Protein AF-A0A6L6IH19-F1 (afdb_monomer_lite)

Sequence (64 aa):
MKKYPKIGGVLKKTKNTSAKCKCGAVAKYKTTVQVNIFRGDDEVFWACAEHKNNCDFLINGAAQ

pLDDT: mean 70.86, std 10.51, range [38.31, 83.62]

Organism: NCBI:txid2899544

Structure (mmCIF, N/CA/C/O backbone):
data_AF-A0A6L6IH19-F1
#
_entry.id   AF-A0A6L6IH19-F1
#
loop_
_atom_site.group_PDB
_atom_site.id
_atom_site.type_symbol
_atom_site.label_atom_id
_atom_site.label_alt_id
_atom_site.label_comp_id
_atom_site.label_asym_id
_atom_site.label_entity_id
_atom_site.label_seq_id
_atom_site.pdbx_PDB_ins_code
_atom_site.Cartn_x
_atom_site.Cartn_y
_atom_site.Cartn_z
_atom_site.occupancy
_atom_site.B_iso_or_equiv
_atom_site.auth_seq_id
_atom_site.auth_comp_id
_atom_site.auth_asym_id
_atom_site.auth_atom_id
_atom_site.pdbx_PDB_model_num
ATOM 1 N N . MET A 1 1 ? 16.564 -12.409 -10.597 1.00 46.31 1 MET A N 1
ATOM 2 C CA . MET A 1 1 ? 16.417 -10.951 -10.810 1.00 46.31 1 MET A CA 1
ATOM 3 C C . MET A 1 1 ? 15.050 -10.537 -10.281 1.00 46.31 1 MET A C 1
ATOM 5 O O . MET A 1 1 ? 14.053 -10.951 -10.859 1.00 46.31 1 MET A O 1
ATOM 9 N N . LYS A 1 2 ? 14.968 -9.842 -9.136 1.00 54.97 2 LYS A N 1
ATOM 10 C CA . LYS A 1 2 ? 13.670 -9.394 -8.601 1.00 54.97 2 LYS A CA 1
ATOM 11 C C . LYS A 1 2 ? 13.168 -8.253 -9.486 1.00 54.97 2 LYS A C 1
ATOM 13 O O . LYS A 1 2 ? 13.657 -7.135 -9.372 1.00 54.97 2 LYS A O 1
ATOM 18 N N . LYS A 1 3 ? 12.269 -8.597 -10.416 1.00 60.91 3 LYS A N 1
ATOM 19 C CA . LYS A 1 3 ? 11.545 -7.660 -11.276 1.00 60.91 3 LYS A CA 1
ATOM 20 C C . LYS A 1 3 ? 10.857 -6.642 -10.374 1.00 60.91 3 LYS A C 1
ATOM 22 O O . LYS A 1 3 ? 9.995 -6.997 -9.576 1.00 60.91 3 LYS A O 1
ATOM 27 N N . TYR A 1 4 ? 11.312 -5.402 -10.470 1.00 61.53 4 TYR A N 1
ATOM 28 C CA . TYR A 1 4 ? 10.549 -4.243 -10.044 1.00 61.53 4 TYR A CA 1
ATOM 29 C C . TYR A 1 4 ? 9.209 -4.279 -10.794 1.00 61.53 4 TYR A C 1
ATOM 31 O O . TYR A 1 4 ? 9.182 -4.748 -11.937 1.00 61.53 4 TYR A O 1
ATOM 39 N N . PRO A 1 5 ? 8.101 -3.868 -10.170 1.00 65.88 5 PRO A N 1
ATOM 40 C CA . PRO A 1 5 ? 8.001 -3.041 -8.967 1.00 65.88 5 PRO A CA 1
ATOM 41 C C . PRO A 1 5 ? 7.981 -3.825 -7.643 1.00 65.88 5 PRO A C 1
ATOM 43 O O . PRO A 1 5 ? 7.382 -4.895 -7.534 1.00 65.88 5 PRO A O 1
ATOM 46 N N . LYS A 1 6 ? 8.606 -3.269 -6.596 1.00 74.50 6 LYS A N 1
ATOM 47 C CA . LYS A 1 6 ? 8.606 -3.850 -5.239 1.00 74.50 6 LYS A CA 1
ATOM 48 C C . LYS A 1 6 ? 8.189 -2.821 -4.196 1.00 74.50 6 LYS A C 1
ATOM 50 O O . LYS A 1 6 ? 8.454 -1.633 -4.344 1.00 74.50 6 LYS A O 1
ATOM 55 N N . ILE A 1 7 ? 7.615 -3.283 -3.091 1.00 77.19 7 ILE A N 1
ATOM 56 C CA . ILE A 1 7 ? 7.358 -2.416 -1.939 1.00 77.19 7 ILE A CA 1
ATOM 57 C C . ILE A 1 7 ? 8.696 -2.118 -1.259 1.00 77.19 7 ILE A C 1
ATOM 59 O O . ILE A 1 7 ? 9.367 -3.026 -0.769 1.00 77.19 7 ILE A O 1
ATOM 63 N N . GLY A 1 8 ? 9.093 -0.847 -1.275 1.00 73.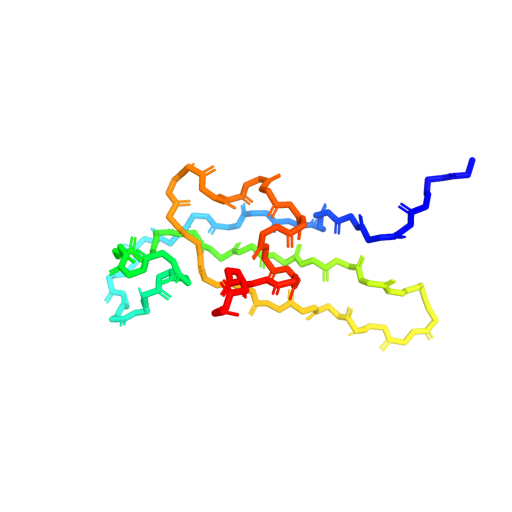00 8 GLY A N 1
ATOM 64 C CA . GLY A 1 8 ? 10.306 -0.354 -0.624 1.00 73.00 8 GLY A CA 1
ATOM 65 C C . GLY A 1 8 ? 10.129 -0.158 0.876 1.00 73.00 8 GLY A C 1
ATOM 66 O O . GLY A 1 8 ? 11.071 -0.357 1.635 1.00 73.00 8 GLY A O 1
ATOM 67 N N . GLY A 1 9 ? 8.918 0.183 1.323 1.00 77.88 9 GLY A N 1
ATOM 68 C CA . GLY A 1 9 ? 8.635 0.326 2.747 1.00 77.88 9 GLY A CA 1
ATOM 69 C C . GLY A 1 9 ? 7.172 0.615 3.045 1.00 77.88 9 GLY A C 1
ATOM 70 O O . GLY A 1 9 ? 6.480 1.263 2.264 1.00 77.88 9 GLY A O 1
ATOM 71 N N . VAL A 1 10 ? 6.705 0.141 4.199 1.00 80.94 10 VAL A N 1
ATOM 72 C CA . VAL A 1 10 ? 5.362 0.427 4.710 1.00 80.94 10 VAL A CA 1
ATOM 73 C C . VAL A 1 10 ? 5.506 1.139 6.045 1.00 80.94 10 VAL A C 1
ATOM 75 O O . VAL A 1 10 ? 5.884 0.535 7.046 1.00 80.94 10 VAL A O 1
ATOM 78 N N . LEU A 1 11 ? 5.192 2.431 6.074 1.00 79.50 11 LEU A N 1
ATOM 79 C CA . LEU A 1 11 ? 5.143 3.214 7.301 1.00 79.50 11 LEU A CA 1
ATOM 80 C C . LEU A 1 11 ? 3.708 3.272 7.821 1.00 79.50 11 LEU A C 1
ATOM 82 O O . LEU A 1 11 ? 2.804 3.771 7.150 1.00 79.50 11 LEU A O 1
ATOM 86 N N . LYS A 1 12 ? 3.488 2.813 9.053 1.00 76.94 12 LYS A N 1
ATOM 87 C CA . LYS A 1 12 ? 2.219 3.036 9.752 1.00 76.94 12 LYS A CA 1
ATOM 88 C C . LYS A 1 12 ? 2.152 4.494 10.202 1.00 76.94 12 LYS A C 1
ATOM 90 O O . LYS A 1 12 ? 3.064 4.976 10.868 1.00 76.94 12 LYS A O 1
ATOM 95 N N . LYS A 1 13 ? 1.071 5.197 9.867 1.00 68.44 13 LYS A N 1
ATOM 96 C CA . LYS A 1 13 ? 0.841 6.546 10.389 1.00 68.44 13 LYS A CA 1
ATOM 97 C C . LYS A 1 13 ? 0.312 6.500 11.820 1.00 68.44 13 LYS A C 1
ATOM 99 O O . LYS A 1 13 ? -0.567 5.705 12.141 1.00 68.44 13 LYS A O 1
ATOM 104 N N . THR A 1 14 ? 0.809 7.419 12.643 1.00 63.72 14 THR A N 1
ATOM 105 C CA . THR A 1 14 ? 0.327 7.707 14.006 1.00 63.72 14 THR A CA 1
ATOM 106 C C . THR A 1 14 ? -0.613 8.916 14.060 1.00 63.72 14 THR A C 1
ATOM 108 O O . THR A 1 14 ? -1.395 9.025 14.996 1.00 63.72 14 THR A O 1
ATOM 111 N N . LYS A 1 15 ? -0.577 9.812 13.060 1.00 64.06 15 LYS A N 1
ATOM 112 C CA . LYS A 1 15 ? -1.469 10.983 12.959 1.00 64.06 15 LYS A CA 1
ATOM 113 C C . LYS A 1 15 ? -2.525 10.780 11.871 1.00 64.06 15 LYS A C 1
ATOM 115 O O . LYS A 1 15 ? -2.199 10.373 10.754 1.00 64.06 15 LYS A O 1
ATOM 120 N N . ASN A 1 16 ? -3.776 11.093 12.205 1.00 57.50 16 ASN A N 1
ATOM 121 C CA . ASN A 1 16 ? -4.942 10.922 11.343 1.00 57.50 16 ASN A CA 1
ATOM 122 C C . ASN A 1 16 ? -4.895 11.959 10.208 1.00 57.50 16 ASN A C 1
ATOM 124 O O . ASN A 1 16 ? -5.156 13.137 10.421 1.00 57.50 16 ASN A O 1
ATOM 128 N N . THR A 1 17 ? -4.474 11.555 9.013 1.00 59.41 17 THR A N 1
ATOM 129 C CA . THR A 1 17 ? -4.555 12.404 7.813 1.00 59.41 17 THR A CA 1
ATOM 130 C C . THR A 1 17 ? -5.768 11.953 7.015 1.00 59.41 17 THR A C 1
ATOM 132 O O . THR A 1 17 ? -5.955 10.748 6.873 1.00 59.41 17 THR A O 1
ATOM 135 N N . SER A 1 18 ? -6.537 12.878 6.437 1.00 63.00 18 SER A N 1
ATOM 136 C CA . SER A 1 18 ? -7.706 12.612 5.573 1.00 63.00 18 SER A CA 1
ATOM 137 C C . SER A 1 18 ? -7.375 11.903 4.246 1.00 63.00 18 SER A C 1
ATOM 139 O O . SER A 1 18 ? -8.120 12.008 3.275 1.00 63.00 18 SER A O 1
ATOM 141 N N . ALA A 1 19 ? -6.240 11.207 4.175 1.00 69.31 19 ALA A N 1
A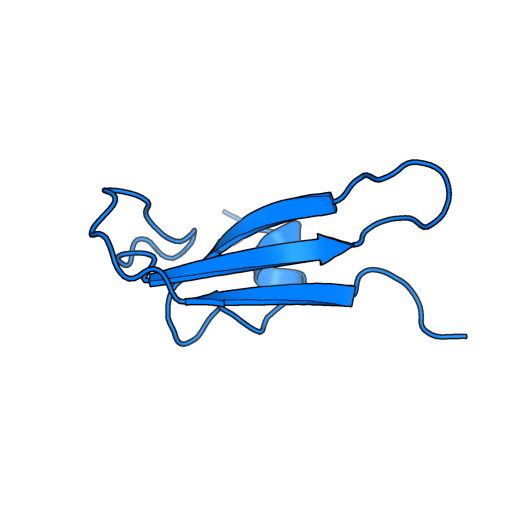TOM 142 C CA . ALA A 1 19 ? -5.837 10.436 3.018 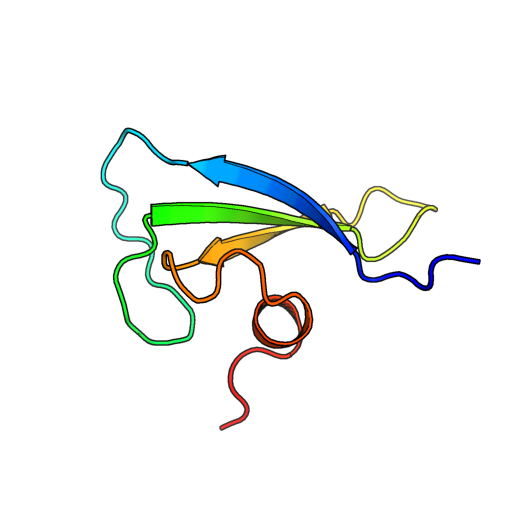1.00 69.31 19 ALA A CA 1
ATOM 143 C C . ALA A 1 19 ? -6.729 9.197 2.914 1.00 69.31 19 ALA A C 1
ATOM 145 O O . ALA A 1 19 ? -6.866 8.418 3.862 1.00 69.31 19 ALA A O 1
ATOM 146 N N . LYS A 1 20 ? -7.338 9.020 1.747 1.00 75.06 20 LYS A N 1
ATOM 147 C CA . LYS A 1 20 ? -8.126 7.837 1.417 1.00 75.06 20 LYS A CA 1
ATOM 148 C C . LYS A 1 20 ? -7.269 6.896 0.586 1.00 75.06 20 LYS A C 1
ATOM 150 O O . LYS A 1 20 ? -6.426 7.327 -0.196 1.00 75.06 20 LYS A O 1
ATOM 155 N N . CYS A 1 21 ? -7.467 5.607 0.796 1.00 79.06 21 CYS A N 1
ATOM 156 C CA . CYS A 1 21 ? -6.946 4.586 -0.091 1.00 79.06 21 CYS A CA 1
ATOM 157 C C . CYS A 1 21 ? -7.716 4.630 -1.418 1.00 79.06 21 CYS A C 1
ATOM 159 O O . CYS A 1 21 ? -8.852 5.105 -1.450 1.00 79.06 21 CYS A O 1
ATOM 161 N N . LYS A 1 22 ? -7.140 4.085 -2.497 1.00 73.62 22 LYS A N 1
ATOM 162 C CA . LYS A 1 22 ? -7.832 3.936 -3.790 1.00 73.62 22 LYS A CA 1
ATOM 163 C C . LYS A 1 22 ? -9.133 3.116 -3.688 1.00 73.62 22 LYS A C 1
ATOM 165 O O . LYS A 1 22 ? -10.013 3.284 -4.515 1.00 73.62 22 LYS A O 1
ATOM 170 N N . CYS A 1 23 ? -9.305 2.303 -2.638 1.00 74.69 23 CYS A N 1
ATOM 171 C CA . CYS A 1 23 ? -10.566 1.612 -2.335 1.00 74.69 23 CYS A CA 1
ATOM 172 C C . CYS A 1 23 ? -11.620 2.479 -1.609 1.00 74.69 23 CYS A C 1
ATOM 174 O O . CYS A 1 23 ? -12.659 1.969 -1.207 1.00 74.69 23 CYS A O 1
ATOM 176 N N . GLY A 1 24 ? -11.345 3.761 -1.347 1.00 73.12 24 GLY A N 1
ATOM 177 C CA . GLY A 1 24 ? -12.246 4.673 -0.629 1.00 73.12 24 GLY A CA 1
ATOM 178 C C . GLY A 1 24 ? -12.164 4.609 0.903 1.00 73.12 24 GLY A C 1
ATOM 179 O O . GLY A 1 24 ? -12.647 5.519 1.576 1.00 73.12 24 GLY A O 1
ATOM 180 N N . ALA A 1 25 ? -11.502 3.596 1.473 1.00 78.06 25 ALA A N 1
ATOM 181 C CA . ALA A 1 25 ? -11.292 3.482 2.917 1.00 78.06 25 ALA A CA 1
ATOM 182 C C . ALA A 1 25 ? -10.253 4.487 3.447 1.00 78.06 25 ALA A C 1
ATOM 184 O O . ALA A 1 25 ? -9.376 4.947 2.714 1.00 78.06 25 ALA A O 1
ATOM 185 N N . VAL A 1 26 ? -10.291 4.789 4.749 1.00 77.25 26 VAL A N 1
ATOM 186 C CA . VAL A 1 26 ? -9.280 5.646 5.396 1.00 77.25 26 VAL A CA 1
ATOM 187 C C . VAL A 1 26 ? -7.909 4.973 5.332 1.00 77.25 26 VAL A C 1
ATOM 189 O O . VAL A 1 26 ? -7.716 3.859 5.831 1.00 77.25 26 VAL A O 1
ATOM 192 N N . ALA A 1 27 ? -6.939 5.655 4.727 1.00 78.94 27 ALA A N 1
ATOM 193 C CA . ALA A 1 27 ? -5.585 5.148 4.627 1.00 78.94 27 ALA A CA 1
ATOM 194 C C . ALA A 1 27 ? -4.840 5.330 5.954 1.00 78.94 27 ALA A C 1
ATOM 196 O O . ALA A 1 27 ? -4.660 6.441 6.451 1.00 78.94 27 ALA A O 1
ATOM 197 N N . LYS A 1 28 ? -4.368 4.216 6.517 1.00 80.25 28 LYS A N 1
ATOM 198 C CA . LYS A 1 28 ? -3.593 4.176 7.771 1.00 80.25 28 LYS A CA 1
ATOM 199 C C . LYS A 1 28 ? -2.096 3.971 7.528 1.00 80.25 28 LYS A C 1
ATOM 201 O O . LYS A 1 28 ? -1.293 4.124 8.449 1.00 80.25 28 LYS A O 1
ATOM 206 N N . TYR A 1 29 ? -1.719 3.622 6.299 1.00 81.88 29 TYR A N 1
ATOM 207 C CA . TYR A 1 29 ? -0.359 3.251 5.931 1.00 81.88 29 TYR A CA 1
ATOM 208 C C . TYR A 1 29 ? 0.138 4.103 4.766 1.00 81.88 29 TYR A C 1
ATOM 210 O O . TYR A 1 29 ? -0.596 4.367 3.815 1.00 81.88 29 TYR A O 1
ATOM 218 N N . LYS A 1 30 ? 1.395 4.532 4.870 1.00 82.38 30 LYS A N 1
ATOM 219 C CA . LYS A 1 30 ? 2.197 5.089 3.786 1.00 82.38 30 LYS A CA 1
ATOM 220 C C . LYS A 1 30 ? 2.970 3.929 3.170 1.00 82.38 30 LYS A C 1
ATOM 222 O O . LYS A 1 30 ? 3.879 3.416 3.818 1.00 82.38 30 LYS A O 1
ATOM 227 N N . THR A 1 31 ? 2.617 3.506 1.968 1.00 82.81 31 THR A N 1
ATOM 228 C CA . THR A 1 31 ? 3.370 2.482 1.244 1.00 82.81 31 THR A CA 1
ATOM 229 C C . THR A 1 31 ? 4.219 3.155 0.178 1.00 82.81 31 THR A C 1
ATOM 231 O O . THR A 1 31 ? 3.691 3.832 -0.696 1.00 82.81 31 THR A O 1
ATOM 234 N N . THR A 1 32 ? 5.531 2.971 0.255 1.00 81.69 32 THR A N 1
ATOM 235 C CA . THR A 1 32 ? 6.479 3.399 -0.770 1.00 81.69 32 THR A CA 1
ATOM 236 C C . THR A 1 32 ? 6.748 2.227 -1.702 1.00 81.69 32 THR A C 1
ATOM 238 O O . THR A 1 32 ? 7.150 1.150 -1.253 1.00 81.69 32 THR A O 1
ATOM 241 N N . VAL A 1 33 ? 6.527 2.433 -2.993 1.00 81.44 33 VAL A N 1
ATOM 242 C CA . VAL A 1 33 ? 6.763 1.464 -4.056 1.00 81.44 33 VAL A CA 1
ATOM 243 C C . VAL A 1 33 ? 7.957 1.930 -4.872 1.00 81.44 33 VAL A C 1
ATOM 245 O O . VAL A 1 33 ? 7.996 3.052 -5.356 1.00 81.44 33 VAL A O 1
ATOM 248 N N . GLN A 1 34 ? 8.941 1.051 -5.017 1.00 76.25 34 GLN A N 1
ATOM 249 C CA . GLN A 1 34 ? 10.120 1.300 -5.832 1.00 76.25 34 GLN A CA 1
ATOM 250 C C . GLN A 1 34 ? 9.864 0.745 -7.224 1.00 76.25 34 GLN A C 1
ATOM 252 O O . GLN A 1 34 ? 9.755 -0.477 -7.390 1.00 76.25 34 GLN A O 1
ATOM 257 N N . VAL A 1 35 ? 9.765 1.640 -8.204 1.00 69.38 35 VAL A N 1
ATOM 258 C CA . VAL A 1 35 ? 9.452 1.283 -9.593 1.00 69.38 35 VAL A CA 1
ATOM 259 C C . VAL A 1 35 ? 10.727 1.093 -10.421 1.00 69.38 35 VAL A C 1
ATOM 261 O O . VAL A 1 35 ? 10.774 0.194 -11.255 1.00 69.38 35 VAL A O 1
ATOM 264 N N . ASN A 1 36 ? 11.800 1.848 -10.153 1.00 65.12 36 ASN A N 1
ATOM 265 C CA . ASN A 1 36 ? 13.059 1.756 -10.904 1.00 65.12 36 ASN A CA 1
ATOM 266 C C . ASN A 1 36 ? 14.313 1.985 -10.047 1.00 65.12 36 ASN A C 1
ATOM 268 O O . ASN A 1 36 ? 14.291 2.732 -9.074 1.00 65.12 36 ASN A O 1
ATOM 272 N N . ILE A 1 37 ? 15.438 1.373 -10.445 1.00 62.31 37 ILE A N 1
ATOM 273 C CA . ILE A 1 37 ? 16.738 1.518 -9.754 1.00 62.31 37 ILE A CA 1
ATOM 274 C C . ILE A 1 37 ? 17.519 2.770 -10.152 1.00 62.31 37 ILE A C 1
ATOM 276 O O . ILE A 1 37 ? 18.413 3.180 -9.422 1.00 62.31 37 ILE A O 1
ATOM 280 N N . PHE A 1 38 ? 17.228 3.347 -11.321 1.00 60.75 38 PHE A N 1
ATOM 281 C CA . PHE A 1 38 ? 18.126 4.330 -11.924 1.00 60.75 38 PHE A CA 1
ATOM 282 C C . PHE A 1 38 ? 17.893 5.770 -11.454 1.00 60.75 38 PHE A C 1
ATOM 284 O O . PHE A 1 38 ? 18.817 6.565 -11.592 1.00 60.75 38 PHE A O 1
ATOM 291 N N . ARG A 1 39 ? 16.726 6.128 -10.887 1.00 54.94 39 ARG A N 1
ATOM 292 C CA . ARG A 1 39 ? 16.425 7.534 -10.533 1.00 54.94 39 ARG A CA 1
ATOM 293 C C . ARG A 1 39 ? 15.379 7.780 -9.430 1.00 54.94 39 ARG A C 1
ATOM 295 O O . ARG A 1 39 ? 14.654 8.755 -9.516 1.00 54.94 39 ARG A O 1
ATOM 302 N N . GLY A 1 40 ? 15.312 6.969 -8.370 1.00 56.94 40 GLY A N 1
ATOM 303 C CA . GLY A 1 40 ? 14.547 7.371 -7.169 1.00 56.94 40 GLY A CA 1
ATOM 304 C C . GLY A 1 40 ? 13.064 7.696 -7.419 1.00 56.94 40 GLY A C 1
ATOM 305 O O . GLY A 1 40 ? 12.488 8.523 -6.717 1.00 56.94 40 GLY A O 1
ATOM 306 N N . ASP A 1 41 ? 12.461 7.063 -8.433 1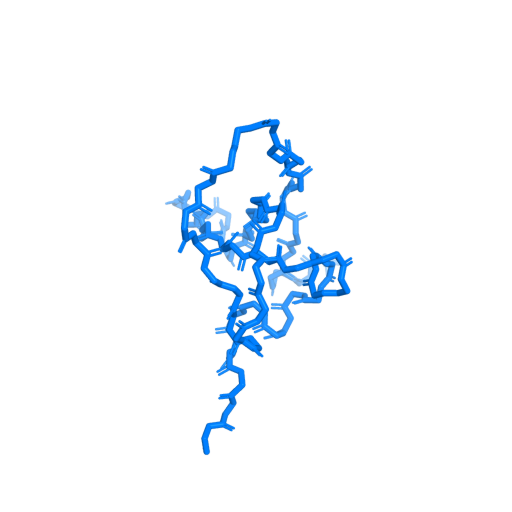.00 66.25 41 ASP A N 1
ATOM 307 C CA . ASP A 1 41 ? 11.011 7.028 -8.648 1.00 66.25 41 ASP A CA 1
ATOM 308 C C . ASP A 1 41 ? 10.401 6.101 -7.584 1.00 66.25 41 ASP A C 1
ATOM 310 O O . ASP A 1 41 ? 10.030 4.943 -7.817 1.00 66.25 41 ASP A O 1
ATOM 314 N N . ASP A 1 42 ? 10.438 6.598 -6.352 1.00 71.81 42 ASP A N 1
ATOM 315 C CA . ASP A 1 42 ? 9.782 6.031 -5.192 1.00 71.81 42 ASP A CA 1
ATOM 316 C C . ASP A 1 42 ? 8.362 6.605 -5.153 1.00 71.81 42 ASP A C 1
ATOM 318 O O . ASP A 1 42 ? 8.118 7.700 -4.638 1.00 71.81 42 ASP A O 1
ATOM 322 N N . GLU A 1 43 ? 7.400 5.869 -5.703 1.00 77.19 43 GLU A N 1
ATOM 323 C CA . GLU A 1 43 ? 6.006 6.285 -5.646 1.00 77.19 43 GLU A CA 1
ATOM 324 C C . GLU A 1 43 ? 5.437 6.042 -4.249 1.00 77.19 43 GLU A C 1
ATOM 326 O O . GLU A 1 43 ? 5.523 4.951 -3.674 1.00 77.19 43 GLU A O 1
ATOM 331 N N . VAL A 1 44 ? 4.844 7.085 -3.676 1.00 79.06 44 VAL A N 1
ATOM 332 C CA . VAL A 1 44 ? 4.283 7.048 -2.330 1.00 79.06 44 VAL A CA 1
ATOM 333 C C . VAL A 1 44 ? 2.768 6.981 -2.411 1.00 79.06 44 VAL A C 1
ATOM 335 O O . VAL A 1 44 ? 2.102 7.944 -2.785 1.00 79.06 44 VAL A O 1
ATOM 338 N N . PHE A 1 45 ? 2.221 5.869 -1.937 1.00 81.06 45 PHE A N 1
ATOM 339 C CA . PHE A 1 45 ? 0.791 5.618 -1.896 1.00 81.06 45 PHE A CA 1
ATOM 340 C C . PHE A 1 45 ? 0.251 5.582 -0.469 1.00 81.06 45 PHE A C 1
ATOM 342 O O . PHE A 1 45 ? 0.910 5.156 0.483 1.00 81.06 45 PHE A O 1
ATOM 349 N N . TRP A 1 46 ? -1.004 6.000 -0.328 1.00 81.81 46 TRP A N 1
ATOM 350 C CA . TRP A 1 46 ? -1.764 5.885 0.909 1.00 81.81 46 TRP A CA 1
ATOM 351 C C . TRP A 1 46 ? -2.680 4.667 0.823 1.00 81.81 46 TRP A C 1
ATOM 353 O O . TRP A 1 46 ? -3.551 4.591 -0.042 1.00 81.81 46 TRP A O 1
ATOM 363 N N . ALA A 1 47 ? -2.484 3.707 1.724 1.00 79.50 47 ALA A N 1
ATOM 364 C CA . ALA A 1 47 ? -3.185 2.432 1.701 1.00 79.50 47 ALA A CA 1
ATOM 365 C C . ALA A 1 47 ? -3.930 2.144 3.009 1.00 79.50 47 ALA A C 1
ATOM 367 O O . ALA A 1 47 ? -3.519 2.548 4.106 1.00 79.50 47 ALA A O 1
ATOM 368 N N . CYS A 1 48 ? -5.039 1.413 2.901 1.00 83.62 48 CYS A N 1
ATOM 369 C CA . CYS A 1 48 ? -5.666 0.784 4.058 1.00 83.62 48 CYS A CA 1
ATOM 370 C C . CYS A 1 48 ? -4.854 -0.450 4.504 1.00 83.62 48 CYS A C 1
ATOM 372 O O . CYS A 1 48 ? -3.876 -0.842 3.866 1.00 83.62 48 CYS A O 1
ATOM 374 N N . ALA A 1 49 ? -5.239 -1.062 5.625 1.00 79.19 49 ALA A N 1
ATOM 375 C CA . ALA A 1 49 ? -4.514 -2.198 6.200 1.00 79.19 49 ALA A CA 1
ATOM 376 C C . ALA A 1 49 ? -4.446 -3.427 5.277 1.00 79.19 49 ALA A C 1
ATOM 378 O O . ALA A 1 49 ? -3.501 -4.211 5.390 1.00 79.19 49 ALA A O 1
ATOM 379 N N . GLU A 1 50 ? -5.424 -3.569 4.386 1.00 78.75 50 GLU A N 1
ATOM 380 C CA . GLU A 1 50 ? -5.574 -4.690 3.455 1.00 78.75 50 GLU A CA 1
ATOM 381 C C . GLU A 1 50 ? -4.734 -4.469 2.193 1.00 78.75 50 GLU A C 1
ATOM 383 O O . GLU A 1 50 ? -3.976 -5.341 1.784 1.00 78.75 50 GLU A O 1
ATOM 388 N N . HIS A 1 51 ? -4.756 -3.251 1.646 1.00 75.31 51 HIS A N 1
ATOM 389 C CA . HIS A 1 51 ? -4.035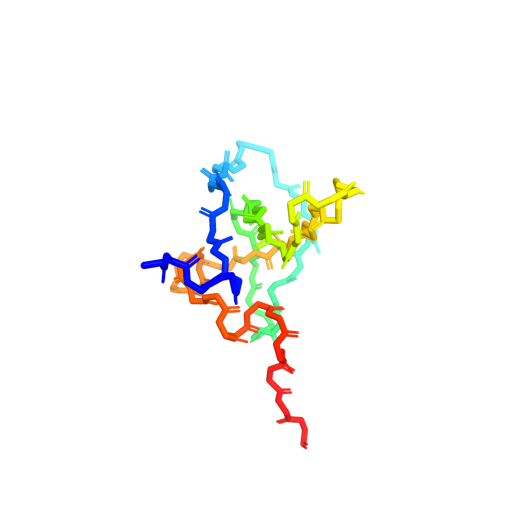 -2.910 0.416 1.00 75.31 51 HIS A CA 1
ATOM 390 C C . HIS A 1 51 ? -2.575 -2.482 0.637 1.00 75.31 51 HIS A C 1
ATOM 392 O O . HIS A 1 51 ? -1.855 -2.245 -0.329 1.00 75.31 51 HIS A O 1
ATOM 398 N N . LYS A 1 52 ? -2.097 -2.403 1.890 1.00 74.19 52 LYS A N 1
ATOM 399 C CA . LYS A 1 52 ? -0.735 -1.931 2.215 1.00 74.19 52 LYS A CA 1
ATOM 400 C C . LYS A 1 52 ? 0.388 -2.722 1.539 1.00 74.19 52 LYS A C 1
ATOM 402 O O . LYS A 1 52 ? 1.454 -2.157 1.318 1.00 74.19 52 LYS A O 1
ATOM 407 N N . ASN A 1 53 ? 0.142 -4.001 1.247 1.00 75.44 53 ASN A N 1
ATOM 408 C CA . ASN A 1 53 ? 1.120 -4.928 0.678 1.00 75.44 53 ASN A CA 1
ATOM 409 C C . ASN A 1 53 ? 0.824 -5.318 -0.776 1.00 75.44 53 ASN A C 1
ATOM 411 O O . ASN A 1 53 ? 1.514 -6.173 -1.329 1.00 75.44 53 ASN A O 1
ATOM 415 N N . ASN A 1 54 ? -0.193 -4.719 -1.395 1.00 78.38 54 ASN A N 1
ATOM 416 C CA . ASN A 1 54 ? -0.614 -5.102 -2.732 1.00 78.38 54 ASN A CA 1
ATOM 417 C C . ASN A 1 54 ? -0.029 -4.128 -3.764 1.00 78.38 54 ASN A C 1
ATOM 419 O O . ASN A 1 54 ? -0.625 -3.103 -4.075 1.00 78.38 54 ASN A O 1
ATOM 423 N N . CYS A 1 55 ? 1.185 -4.428 -4.234 1.00 73.56 55 CYS A N 1
ATOM 424 C CA . CYS A 1 55 ? 1.959 -3.570 -5.141 1.00 73.56 55 CYS A CA 1
ATOM 425 C C . CYS A 1 55 ? 1.189 -3.250 -6.433 1.00 73.56 55 CYS A C 1
ATOM 427 O O . CYS A 1 55 ? 1.120 -2.092 -6.836 1.00 73.56 55 CYS A O 1
ATOM 429 N N . ASP A 1 56 ? 0.544 -4.261 -7.020 1.00 74.31 56 ASP A N 1
ATOM 430 C CA . ASP A 1 56 ? -0.260 -4.107 -8.233 1.00 74.31 56 ASP A CA 1
ATOM 431 C C . ASP A 1 56 ? -1.434 -3.142 -8.013 1.00 74.31 56 ASP A C 1
ATOM 433 O O . ASP A 1 56 ? -1.603 -2.182 -8.758 1.00 74.31 56 ASP A O 1
ATOM 437 N N . PHE A 1 57 ? -2.160 -3.293 -6.901 1.00 75.31 57 PHE A N 1
ATOM 438 C CA . PHE A 1 57 ? -3.253 -2.389 -6.540 1.00 75.31 57 PHE A CA 1
ATOM 439 C C . PHE A 1 57 ? -2.788 -0.944 -6.307 1.00 75.31 57 PHE A C 1
ATOM 441 O O . PHE A 1 57 ? -3.512 0.006 -6.604 1.00 75.31 57 PHE A O 1
ATOM 448 N N . LEU A 1 58 ? -1.590 -0.751 -5.753 1.00 74.62 58 LEU A N 1
ATOM 449 C CA . LEU A 1 58 ? -1.060 0.584 -5.483 1.00 74.62 58 LEU A CA 1
ATOM 450 C C . LEU A 1 58 ? -0.671 1.296 -6.783 1.00 74.62 58 LEU A C 1
ATOM 452 O O . LEU A 1 58 ? -1.039 2.458 -6.950 1.00 74.62 58 LEU A O 1
ATOM 456 N N . ILE A 1 59 ? -0.042 0.584 -7.720 1.00 74.00 59 ILE A N 1
ATOM 457 C CA . ILE A 1 59 ? 0.415 1.130 -9.005 1.00 74.00 59 ILE A CA 1
ATOM 458 C C . ILE A 1 59 ? -0.748 1.244 -9.994 1.00 74.00 59 ILE A C 1
ATOM 460 O O . ILE A 1 59 ? -1.127 2.353 -10.362 1.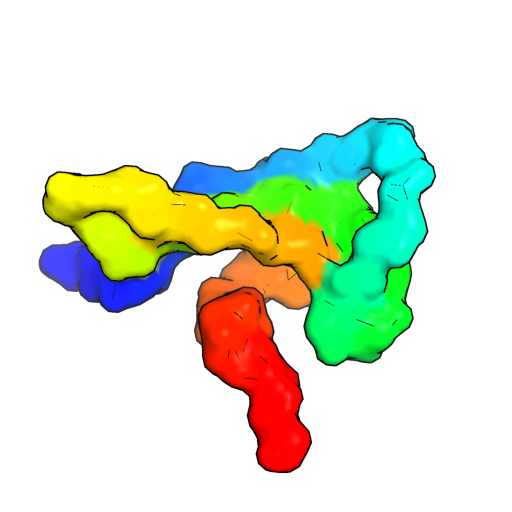00 74.00 59 ILE A O 1
ATOM 464 N N . ASN A 1 60 ? -1.372 0.120 -10.362 1.00 71.94 60 ASN A N 1
ATOM 465 C CA . ASN A 1 60 ? -2.437 0.080 -11.368 1.00 71.94 60 ASN A CA 1
ATOM 466 C C . ASN A 1 60 ? -3.742 0.697 -10.880 1.00 71.94 60 ASN A C 1
ATOM 468 O O . ASN A 1 60 ? -4.538 1.117 -11.704 1.00 71.94 60 ASN A O 1
ATOM 472 N N . GLY A 1 61 ? -3.941 0.783 -9.559 1.00 62.88 61 GLY A N 1
ATOM 473 C CA . GLY A 1 61 ? -5.025 1.526 -8.934 1.00 62.88 61 GLY A CA 1
ATOM 474 C C . GLY A 1 61 ? -6.398 1.265 -9.511 1.00 62.88 61 GLY A C 1
ATOM 475 O O . GLY A 1 61 ? -6.781 2.022 -10.381 1.00 62.88 61 GLY A O 1
ATOM 476 N N . ALA A 1 62 ? -7.123 0.282 -8.960 1.00 48.94 62 ALA A N 1
ATOM 477 C CA . ALA A 1 62 ? -8.552 0.036 -9.194 1.00 48.94 62 ALA A CA 1
ATOM 478 C C . ALA A 1 62 ? -9.038 0.588 -10.544 1.00 48.94 62 ALA A C 1
ATOM 480 O O . ALA A 1 62 ? -9.588 1.690 -10.594 1.00 48.94 62 ALA A O 1
ATOM 481 N N . ALA A 1 63 ? -8.758 -0.164 -11.613 1.00 38.31 63 ALA A N 1
ATOM 482 C CA . ALA A 1 63 ? -9.309 0.102 -12.931 1.00 38.31 63 ALA A CA 1
ATOM 483 C C . ALA A 1 63 ? -10.802 0.423 -12.779 1.00 38.31 63 ALA A C 1
ATOM 485 O O . ALA A 1 63 ? -11.555 -0.383 -12.222 1.00 38.31 63 ALA A O 1
ATOM 486 N N . GLN A 1 64 ? -11.181 1.635 -13.183 1.00 38.59 64 GLN A N 1
ATOM 487 C CA . GLN A 1 64 ? -12.562 1.909 -13.551 1.00 38.59 64 GLN A CA 1
ATOM 488 C C . GLN A 1 64 ? -12.898 1.112 -14.807 1.00 38.59 64 GLN A C 1
ATOM 490 O O . GLN A 1 64 ? -11.996 0.978 -15.667 1.00 38.59 64 GLN A O 1
#

Secondary structure (DSSP, 8-state):
---S-EEEEEEEPSS---PBPTTSSBP-EEEEEE--SSS--EEEEEE-TTGGG-HHHHHH----

Radius of gyration: 11.82 Å; chains: 1; bounding box: 31×24×28 Å

Foldseek 3Di:
DPQDFAFPDKDFDPDQDQAAALVRHRFRIWTWTDGDDPDPPTDTGGHHPVCNHPNCCRVVPPDD